Protein AF-A0A7S4ADE6-F1 (afdb_monomer_lite)

Radius of gyration: 43.61 Å; chains: 1; bounding box: 112×62×115 Å

Foldseek 3Di:
DDPVVVVLVVCQQVDADPVRDRDDSVVSVVVVVVVVVVVVVVVVVVVVVLCPDPVNVQVVLLVVLLVLQVVLVVLCVLFDPVCNVLDDPDSVVCSVPDGSVVSNVSSVPCVVVSVVRNVVSVVVVVVPDDDVVVVDDPPPPPDPDDPDDDDDDDDDDDDDDDDDD

Secondary structure (DSSP, 8-state):
--HHHHHHHHHGGG-B-TTSPBPPHHHHHHHHHHHHHHHHHHHHHHHHHHHH-HHHHHHHHHHHHHHHHHHHHHTGGGS-GGGGGGS-S-HHHHHHHS-HHHHHHHHHHHHHHHHHHHHHHHHHHHHH---GGGGSPP--PPPP------PPP------------

Sequence (165 aa):
MGKLSQEWLILQPHYTDNQGNSRPAHIWGASLVEACLQSYIILREQRNKDARSPKARIHLAKERAAKATRKLYKLQHHSRFHDSKLFADNVETFIETSTAQKLQRYVTMNSKAICKSVARAQAAATQHTRSIVNWFRPVQNQPPESPAITRPHNILLHKAHSKKK

pLDDT: mean 78.75, std 15.29, range [38.16, 94.81]

Organism: NCBI:txid44445

Structure (mmCIF, N/CA/C/O backbone):
data_AF-A0A7S4ADE6-F1
#
_entry.id   AF-A0A7S4ADE6-F1
#
loop_
_atom_site.group_PDB
_atom_site.id
_atom_site.type_symbol
_atom_site.label_atom_id
_atom_site.label_alt_id
_atom_site.label_comp_id
_atom_site.label_asym_id
_atom_site.label_entity_id
_atom_site.label_seq_id
_atom_site.pdbx_PDB_ins_code
_atom_site.Cartn_x
_atom_site.Cartn_y
_atom_site.Cartn_z
_atom_site.occupancy
_atom_site.B_iso_or_equiv
_atom_site.auth_seq_id
_atom_site.auth_comp_id
_atom_site.auth_asym_id
_atom_site.auth_atom_id
_atom_site.pdbx_PDB_model_num
ATOM 1 N N . MET A 1 1 ? -5.357 -12.840 -34.435 1.00 49.81 1 MET A N 1
ATOM 2 C CA . MET A 1 1 ? -3.926 -12.557 -34.685 1.00 49.81 1 MET A CA 1
ATOM 3 C C . MET A 1 1 ? -3.714 -11.058 -34.509 1.00 49.81 1 MET A C 1
ATOM 5 O O . MET A 1 1 ? -4.498 -10.297 -35.059 1.00 49.81 1 MET A O 1
ATOM 9 N N . GLY A 1 2 ? -2.790 -10.626 -33.646 1.00 59.78 2 GLY A N 1
ATOM 10 C CA . GLY A 1 2 ? -2.626 -9.205 -33.292 1.00 59.78 2 GLY A CA 1
ATOM 11 C C . GLY A 1 2 ? -1.970 -8.383 -34.408 1.00 59.78 2 GLY A C 1
ATOM 12 O O . GLY A 1 2 ? -1.181 -8.930 -35.172 1.00 59.78 2 GLY A O 1
ATOM 13 N N . LYS A 1 3 ? -2.249 -7.073 -34.477 1.00 71.69 3 LYS A N 1
ATOM 14 C CA . LYS A 1 3 ? -1.749 -6.154 -35.526 1.00 71.69 3 LYS A CA 1
ATOM 15 C C . LYS A 1 3 ? -0.238 -6.281 -35.793 1.00 71.69 3 LYS A C 1
ATOM 17 O O . LYS A 1 3 ? 0.173 -6.373 -36.937 1.00 71.69 3 LYS A O 1
ATOM 22 N N . LEU A 1 4 ? 0.573 -6.419 -34.741 1.00 67.06 4 LEU A N 1
ATOM 23 C CA . LEU A 1 4 ? 2.028 -6.627 -34.841 1.00 67.06 4 LEU A CA 1
ATOM 24 C C . LEU A 1 4 ? 2.429 -7.883 -35.631 1.00 67.06 4 LEU A C 1
ATOM 26 O O . LEU A 1 4 ? 3.371 -7.840 -36.409 1.00 67.06 4 LEU A O 1
ATOM 30 N N . SER A 1 5 ? 1.692 -8.987 -35.478 1.00 67.25 5 SER A N 1
ATOM 31 C CA . SER A 1 5 ? 1.987 -10.232 -36.203 1.00 67.25 5 SER A CA 1
ATOM 32 C C . SER A 1 5 ? 1.721 -10.130 -37.708 1.00 67.25 5 SER A C 1
ATOM 34 O O . SER A 1 5 ? 2.343 -10.853 -38.478 1.00 67.25 5 SER A O 1
ATOM 36 N N . GLN A 1 6 ? 0.827 -9.229 -38.130 1.00 75.25 6 GLN A N 1
ATOM 37 C CA . GLN A 1 6 ? 0.526 -8.994 -39.545 1.00 75.25 6 GLN A CA 1
ATOM 38 C C . GLN A 1 6 ? 1.602 -8.124 -40.199 1.00 75.25 6 GLN A C 1
ATOM 40 O O . GLN A 1 6 ? 2.101 -8.481 -41.261 1.00 75.25 6 GLN A O 1
ATOM 45 N N . GLU A 1 7 ? 2.029 -7.055 -39.523 1.00 76.75 7 GLU A N 1
ATOM 46 C CA . GLU A 1 7 ? 3.121 -6.189 -39.994 1.00 76.75 7 GLU A CA 1
ATOM 47 C C . GLU A 1 7 ? 4.429 -6.973 -40.203 1.00 76.75 7 GLU A C 1
ATOM 49 O O . GLU A 1 7 ? 5.162 -6.748 -41.160 1.00 76.75 7 GLU A O 1
ATOM 54 N N . TRP A 1 8 ? 4.712 -7.970 -39.361 1.00 74.75 8 TRP A N 1
ATOM 55 C CA . TRP A 1 8 ? 5.925 -8.788 -39.486 1.00 74.75 8 TRP A CA 1
ATOM 56 C C . TRP A 1 8 ? 5.934 -9.730 -40.692 1.00 74.75 8 TRP A C 1
ATOM 58 O O . TRP A 1 8 ? 7.001 -9.997 -41.244 1.00 74.75 8 TRP A O 1
ATOM 68 N N . LEU A 1 9 ? 4.764 -10.220 -41.107 1.00 75.50 9 LEU A N 1
ATOM 69 C CA . LEU A 1 9 ? 4.626 -11.032 -42.319 1.00 75.50 9 LEU A CA 1
ATOM 70 C C . LEU A 1 9 ? 4.792 -10.177 -43.580 1.00 75.50 9 LEU A C 1
ATOM 72 O O . LEU A 1 9 ? 5.320 -10.659 -44.578 1.00 75.50 9 LEU A O 1
ATOM 76 N N . ILE A 1 10 ? 4.398 -8.901 -43.514 1.00 80.81 10 ILE A N 1
ATOM 77 C CA . ILE A 1 10 ? 4.588 -7.925 -44.595 1.00 80.81 10 ILE A CA 1
ATOM 78 C C . ILE A 1 10 ? 6.072 -7.553 -44.742 1.00 80.81 10 ILE A C 1
ATOM 80 O O . ILE A 1 10 ? 6.555 -7.378 -45.855 1.00 80.81 10 ILE A O 1
ATOM 84 N N . LEU A 1 11 ? 6.818 -7.477 -43.635 1.00 78.56 11 LEU A N 1
ATOM 85 C CA . LEU A 1 11 ? 8.238 -7.099 -43.636 1.00 78.56 11 LEU A CA 1
ATOM 86 C C . LEU A 1 11 ? 9.194 -8.238 -44.028 1.00 78.56 11 LEU A C 1
ATOM 88 O O . LEU A 1 11 ? 10.288 -7.971 -44.522 1.00 78.56 11 LEU A O 1
ATOM 92 N N . GLN A 1 12 ? 8.787 -9.498 -43.853 1.00 77.25 12 GLN A N 1
ATOM 93 C CA . GLN A 1 12 ? 9.587 -10.681 -44.189 1.00 77.25 12 GLN A CA 1
ATOM 94 C C . GLN A 1 12 ? 10.172 -10.687 -45.621 1.00 77.25 12 GLN A C 1
ATOM 96 O O . GLN A 1 12 ? 11.374 -10.924 -45.751 1.00 77.25 12 GLN A O 1
ATOM 101 N N . PRO A 1 13 ? 9.397 -10.455 -46.702 1.00 75.19 13 PRO A N 1
ATOM 102 C CA . PRO A 1 13 ? 9.928 -10.478 -48.071 1.00 75.19 13 PRO A CA 1
ATOM 103 C C . PRO A 1 13 ? 10.944 -9.364 -48.364 1.00 75.19 13 PRO A C 1
ATOM 105 O O . PRO A 1 13 ? 11.683 -9.460 -49.340 1.00 75.19 13 PRO A O 1
ATOM 108 N N . HIS A 1 14 ? 11.003 -8.329 -47.525 1.00 73.81 14 HIS A N 1
ATOM 109 C CA . HIS A 1 14 ? 11.923 -7.200 -47.664 1.00 73.81 14 HIS A CA 1
ATOM 110 C C . HIS A 1 14 ? 13.177 -7.335 -46.789 1.00 73.81 14 HIS A C 1
ATOM 112 O O . HIS A 1 14 ? 14.017 -6.437 -46.777 1.00 73.81 14 HIS A O 1
ATOM 118 N N . TYR A 1 15 ? 13.322 -8.441 -46.052 1.00 70.50 15 TYR A N 1
ATOM 119 C CA . TYR A 1 15 ? 14.485 -8.671 -45.207 1.00 70.50 15 TYR A CA 1
ATOM 120 C C . TYR A 1 15 ? 15.693 -9.136 -46.027 1.00 70.50 15 TYR A C 1
ATOM 122 O O . TYR A 1 15 ? 15.771 -10.283 -46.479 1.00 70.50 15 TYR A O 1
ATOM 130 N N . THR A 1 16 ? 16.662 -8.237 -46.176 1.00 68.69 16 THR A N 1
ATOM 131 C CA . THR A 1 16 ? 17.979 -8.514 -46.754 1.00 68.69 16 THR A CA 1
ATOM 132 C C . THR A 1 16 ? 19.049 -8.494 -45.672 1.00 68.69 16 THR A C 1
ATOM 134 O O . THR A 1 16 ? 18.935 -7.781 -44.675 1.00 68.69 16 THR A O 1
ATOM 137 N N . ASP A 1 17 ? 20.111 -9.272 -45.859 1.00 68.00 17 ASP A N 1
ATOM 138 C CA . ASP A 1 17 ? 21.283 -9.179 -44.995 1.00 68.00 17 ASP A CA 1
ATOM 139 C C . ASP A 1 17 ? 22.083 -7.881 -45.228 1.00 68.00 17 ASP A C 1
ATOM 141 O O . ASP A 1 17 ? 21.801 -7.107 -46.144 1.00 68.00 17 ASP A O 1
ATOM 145 N N . ASN A 1 18 ? 23.115 -7.648 -44.410 1.00 68.25 18 ASN A N 1
ATOM 146 C CA . ASN A 1 18 ? 24.002 -6.480 -44.530 1.00 68.25 18 ASN A CA 1
ATOM 147 C C . ASN A 1 18 ? 24.779 -6.423 -45.867 1.00 68.25 18 ASN A C 1
ATOM 149 O O . ASN A 1 18 ? 25.490 -5.454 -46.115 1.00 68.25 18 ASN A O 1
ATOM 153 N N . GLN A 1 19 ? 24.682 -7.466 -46.696 1.00 72.44 19 GLN A N 1
ATOM 154 C CA . GLN A 1 19 ? 25.312 -7.612 -4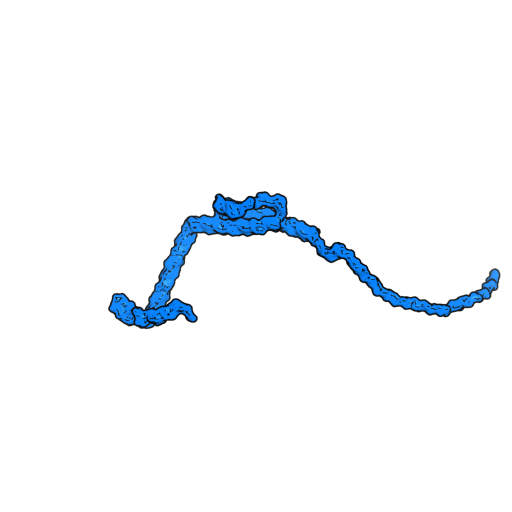8.007 1.00 72.44 19 GLN A CA 1
ATOM 155 C C . GLN A 1 19 ? 24.272 -7.606 -49.149 1.00 72.44 19 GLN A C 1
ATOM 157 O O . GLN A 1 19 ? 24.644 -7.766 -50.307 1.00 72.44 19 GLN A O 1
ATOM 162 N N . GLY A 1 20 ? 22.984 -7.388 -48.848 1.00 70.94 20 GLY A N 1
ATOM 163 C CA . GLY A 1 20 ? 21.896 -7.307 -49.824 1.00 70.94 20 GLY A CA 1
ATOM 164 C C . GLY A 1 20 ? 21.284 -8.648 -50.247 1.00 70.94 20 GLY A C 1
ATOM 165 O O . GLY A 1 20 ? 20.416 -8.662 -51.117 1.00 70.94 20 GLY A O 1
ATOM 166 N N . ASN A 1 21 ? 21.677 -9.773 -49.645 1.00 75.31 21 ASN A N 1
ATOM 167 C CA . ASN A 1 21 ? 21.157 -11.091 -50.012 1.00 75.31 21 ASN A CA 1
ATOM 168 C C . ASN A 1 21 ? 19.816 -11.386 -49.330 1.00 75.31 21 ASN A C 1
ATOM 170 O O . ASN A 1 21 ? 19.632 -11.128 -48.135 1.00 75.31 21 ASN A O 1
ATOM 174 N N . SER A 1 22 ? 18.895 -11.999 -50.079 1.00 71.75 22 SER A N 1
ATOM 175 C CA . SER A 1 22 ? 17.631 -12.508 -49.540 1.00 71.75 22 SER A CA 1
ATOM 176 C C . SER A 1 22 ? 17.893 -13.715 -48.635 1.00 71.75 22 SER A C 1
ATOM 178 O O . SER A 1 22 ? 18.526 -14.690 -49.048 1.00 71.75 22 SER A O 1
ATOM 180 N N . ARG A 1 23 ? 17.428 -13.651 -47.382 1.00 69.25 23 ARG A N 1
ATOM 181 C CA . ARG A 1 23 ? 17.615 -14.726 -46.397 1.00 69.25 23 ARG A CA 1
ATOM 182 C C . ARG A 1 23 ? 16.414 -15.681 -46.358 1.00 69.25 23 ARG A C 1
ATOM 184 O O . ARG A 1 23 ? 15.274 -15.238 -46.487 1.00 69.25 23 ARG A O 1
ATOM 191 N N . PRO A 1 24 ? 16.633 -16.985 -46.097 1.00 76.50 24 PRO A N 1
ATOM 192 C CA . PRO A 1 24 ? 15.556 -17.939 -45.859 1.00 76.50 24 PRO A CA 1
ATOM 193 C C . PRO A 1 24 ? 14.592 -17.500 -44.746 1.00 76.50 24 PRO A C 1
ATOM 195 O O . PRO A 1 24 ? 15.010 -16.994 -43.703 1.00 76.50 24 PRO A O 1
ATOM 198 N N . ALA A 1 25 ? 13.302 -17.794 -44.927 1.00 72.38 25 ALA A N 1
ATOM 199 C CA . ALA A 1 25 ? 12.212 -17.428 -44.015 1.00 72.38 25 ALA A CA 1
ATOM 200 C C . ALA A 1 25 ? 12.444 -17.807 -42.537 1.00 72.38 25 ALA A C 1
ATOM 202 O O . ALA A 1 25 ? 12.055 -17.071 -41.631 1.00 72.38 25 ALA A O 1
ATOM 203 N N . HIS A 1 26 ? 13.096 -18.944 -42.276 1.00 76.75 26 HIS A N 1
ATOM 204 C CA . HIS A 1 26 ? 13.379 -19.399 -40.913 1.00 76.75 26 HIS A CA 1
ATOM 205 C C . HIS A 1 26 ? 14.438 -18.537 -40.204 1.00 76.75 26 HIS A C 1
ATOM 207 O O . HIS A 1 26 ? 14.381 -18.396 -38.985 1.00 76.75 26 HIS A O 1
ATOM 213 N N . ILE A 1 27 ? 15.363 -17.919 -40.951 1.00 80.94 27 ILE A N 1
ATOM 214 C CA . ILE A 1 27 ? 16.380 -17.015 -40.394 1.00 80.94 27 ILE A CA 1
ATOM 215 C C . ILE A 1 27 ? 15.725 -15.710 -39.939 1.00 80.94 27 ILE A C 1
ATOM 217 O O . ILE A 1 27 ? 16.020 -15.237 -38.848 1.00 80.94 27 ILE A O 1
ATOM 221 N N . TRP A 1 28 ? 14.777 -15.176 -40.718 1.00 78.38 28 TRP A N 1
ATOM 222 C CA . TRP A 1 28 ? 13.975 -14.010 -40.325 1.00 78.38 28 TRP A CA 1
ATOM 223 C C . TRP A 1 28 ? 13.237 -14.242 -39.000 1.00 78.38 28 TRP A C 1
ATOM 225 O O . TRP A 1 28 ? 13.351 -13.442 -38.070 1.00 78.38 28 TRP A O 1
ATOM 235 N N . GLY A 1 29 ? 12.531 -15.373 -38.887 1.00 81.12 29 GLY A N 1
ATOM 236 C CA . GLY A 1 29 ? 11.829 -15.741 -37.657 1.00 81.12 29 GLY A CA 1
ATOM 237 C C . GLY A 1 29 ? 12.775 -15.897 -36.462 1.00 81.12 29 GLY A C 1
ATOM 238 O O . GLY A 1 29 ? 12.484 -15.389 -35.380 1.00 81.12 29 GLY A O 1
ATOM 239 N N . ALA A 1 30 ? 13.928 -16.542 -36.662 1.00 84.81 30 ALA A N 1
ATOM 240 C CA . ALA A 1 30 ? 14.939 -16.707 -35.620 1.00 84.81 30 ALA A CA 1
ATOM 241 C C . ALA A 1 30 ? 15.521 -15.362 -35.152 1.00 84.81 30 ALA A C 1
ATOM 243 O O . ALA A 1 30 ? 15.588 -15.123 -33.948 1.00 84.81 30 ALA A O 1
ATOM 244 N N . SER A 1 31 ? 15.866 -14.459 -36.075 1.00 81.50 31 SER A N 1
ATOM 245 C CA . SER A 1 31 ? 16.385 -13.124 -35.747 1.00 81.50 31 SER A CA 1
ATOM 246 C C . SER A 1 31 ? 15.367 -12.265 -34.996 1.00 81.50 31 SER A C 1
ATOM 248 O O . SER A 1 31 ? 15.736 -11.513 -34.097 1.00 81.50 31 SER A O 1
ATOM 250 N N . LEU A 1 32 ? 14.076 -12.398 -35.309 1.00 82.38 32 LEU A N 1
ATOM 251 C CA . LEU A 1 32 ? 13.019 -11.708 -34.571 1.00 82.38 32 LEU A CA 1
ATOM 252 C C . LEU A 1 32 ? 12.902 -12.227 -33.133 1.00 82.38 32 LEU A C 1
ATOM 254 O O . LEU A 1 32 ? 12.820 -11.434 -32.192 1.00 82.38 32 LEU A O 1
ATOM 258 N N . VAL A 1 33 ? 12.901 -13.552 -32.957 1.00 87.31 33 VAL A N 1
ATOM 259 C CA . VAL A 1 33 ? 12.881 -14.177 -31.627 1.00 87.31 33 VAL A CA 1
ATOM 260 C C . VAL A 1 33 ? 14.113 -13.756 -30.831 1.00 87.31 33 VAL A C 1
ATOM 262 O O . VAL A 1 33 ? 13.983 -13.378 -29.669 1.00 87.31 33 VAL A O 1
ATOM 265 N N . GLU A 1 34 ? 15.287 -13.739 -31.459 1.00 89.56 34 GLU A N 1
ATOM 266 C CA . GLU A 1 34 ? 16.530 -13.276 -30.849 1.00 89.56 34 GLU A CA 1
ATOM 267 C C . GLU A 1 34 ? 16.439 -11.810 -30.404 1.00 89.56 34 GLU A C 1
ATOM 269 O O . GLU A 1 34 ? 16.699 -11.517 -29.238 1.00 89.56 34 GLU A O 1
ATOM 274 N N . ALA A 1 35 ? 15.987 -10.898 -31.269 1.00 87.19 35 ALA A N 1
ATOM 275 C CA . ALA A 1 35 ? 15.807 -9.486 -30.926 1.00 87.19 35 ALA A CA 1
ATOM 276 C C . ALA A 1 35 ? 14.805 -9.288 -29.774 1.00 87.19 35 ALA A C 1
ATOM 278 O O . ALA A 1 35 ? 15.028 -8.473 -28.870 1.00 87.19 35 ALA A O 1
ATOM 279 N N . CYS A 1 36 ? 13.714 -10.061 -29.762 1.00 89.56 36 CYS A N 1
ATOM 280 C CA . CYS A 1 36 ? 12.741 -10.044 -28.671 1.00 89.56 36 CYS A CA 1
ATOM 281 C C . CYS A 1 36 ? 13.358 -10.537 -27.356 1.00 89.56 36 CYS A C 1
ATOM 283 O O . CYS A 1 36 ? 13.157 -9.917 -26.310 1.00 89.56 36 CYS A O 1
ATOM 285 N N . LEU A 1 37 ? 14.127 -11.629 -27.401 1.00 94.81 37 LEU A N 1
ATOM 286 C CA . LEU A 1 37 ? 14.802 -12.189 -26.231 1.00 94.81 37 LEU A CA 1
ATOM 287 C C . LEU A 1 37 ? 15.879 -11.241 -25.695 1.00 94.81 37 LEU A C 1
ATOM 289 O O . LEU A 1 37 ? 15.926 -11.010 -24.489 1.00 94.81 37 LEU A O 1
ATOM 293 N N . GLN A 1 38 ? 16.692 -10.639 -26.563 1.00 93.50 38 GLN A N 1
ATOM 294 C CA . GLN A 1 38 ? 17.686 -9.635 -26.178 1.00 93.50 38 GLN A CA 1
ATOM 295 C C . GLN A 1 38 ? 17.018 -8.423 -25.517 1.00 93.50 38 GLN A C 1
ATOM 297 O O . GLN A 1 38 ? 17.418 -8.012 -24.427 1.00 93.50 38 GLN A O 1
ATOM 302 N N . SER A 1 39 ? 15.939 -7.907 -26.112 1.00 92.31 39 SER A N 1
ATOM 303 C CA . SER A 1 39 ? 15.158 -6.807 -25.530 1.00 92.31 39 SER A CA 1
ATOM 304 C C . SER A 1 39 ? 14.591 -7.180 -24.158 1.00 92.31 39 SER A C 1
ATOM 306 O O . SER A 1 39 ? 14.667 -6.396 -23.210 1.00 92.31 39 SER A O 1
ATOM 308 N N . TYR A 1 40 ? 14.066 -8.400 -24.016 1.00 94.25 40 TYR A N 1
ATOM 309 C CA . TYR A 1 40 ? 13.574 -8.913 -22.740 1.00 94.25 40 TYR A CA 1
ATOM 310 C C . TYR A 1 40 ? 14.684 -9.004 -21.683 1.00 94.25 40 TYR A C 1
ATOM 312 O O . TYR A 1 40 ? 14.469 -8.597 -20.539 1.00 94.25 40 TYR A O 1
ATOM 320 N N . ILE A 1 41 ? 15.869 -9.502 -22.051 1.00 94.19 41 ILE A N 1
ATOM 321 C CA . ILE A 1 41 ? 17.034 -9.581 -21.160 1.00 94.19 41 ILE A CA 1
ATOM 322 C C . ILE A 1 41 ? 17.422 -8.181 -20.680 1.00 94.19 41 ILE A C 1
ATOM 324 O O . ILE A 1 41 ? 17.506 -7.969 -19.471 1.00 94.19 41 ILE A O 1
ATOM 328 N N . ILE A 1 42 ? 17.555 -7.212 -21.590 1.00 94.50 42 ILE A N 1
ATOM 329 C CA . ILE A 1 42 ? 17.909 -5.822 -21.260 1.00 94.50 42 ILE A CA 1
ATOM 330 C C . ILE A 1 42 ? 16.889 -5.213 -20.292 1.00 94.50 42 ILE A C 1
ATOM 332 O O . ILE A 1 42 ? 17.261 -4.662 -19.255 1.00 94.50 42 ILE A O 1
ATOM 336 N N . LEU A 1 43 ? 15.592 -5.354 -20.580 1.00 94.38 43 LEU A N 1
ATOM 337 C CA . LEU A 1 43 ? 14.529 -4.851 -19.705 1.00 94.38 43 LEU A CA 1
ATOM 338 C C . LEU A 1 43 ? 14.558 -5.518 -18.327 1.00 94.38 43 LEU A C 1
ATOM 340 O O . LEU A 1 43 ? 14.352 -4.862 -17.302 1.00 94.38 43 LEU A O 1
ATOM 344 N N . ARG A 1 44 ? 14.828 -6.824 -18.279 1.00 92.69 44 ARG A N 1
ATOM 345 C CA . ARG A 1 44 ? 14.936 -7.572 -17.025 1.00 92.69 44 ARG A CA 1
ATOM 346 C C . ARG A 1 44 ? 16.152 -7.134 -16.212 1.00 92.69 44 ARG A C 1
ATOM 348 O O . ARG A 1 44 ? 16.042 -6.979 -14.996 1.00 92.69 44 ARG A O 1
ATOM 355 N N . GLU A 1 45 ? 17.292 -6.916 -16.853 1.00 92.88 45 GLU A N 1
ATOM 356 C CA . GLU A 1 45 ? 18.495 -6.396 -16.207 1.00 92.88 45 GLU A CA 1
ATOM 357 C C . GLU A 1 45 ? 18.285 -4.981 -15.681 1.00 92.88 45 GLU A C 1
ATOM 359 O O . GLU A 1 45 ? 18.639 -4.704 -14.534 1.00 92.88 45 GLU A O 1
ATOM 364 N N . GLN A 1 46 ? 17.652 -4.113 -16.471 1.00 88.75 46 GLN A N 1
ATOM 365 C CA . GLN A 1 46 ? 17.307 -2.759 -16.055 1.00 88.75 46 GLN A CA 1
ATOM 366 C C . GLN A 1 46 ? 16.380 -2.780 -14.837 1.00 88.75 46 GLN A C 1
ATOM 368 O O . GLN A 1 46 ? 16.685 -2.171 -13.815 1.00 88.75 46 GLN A O 1
ATOM 373 N N . ARG A 1 47 ? 15.322 -3.597 -14.871 1.00 85.56 47 ARG A N 1
ATOM 374 C CA . ARG A 1 47 ? 14.438 -3.802 -13.717 1.00 85.56 47 ARG A CA 1
ATOM 375 C C . ARG A 1 47 ? 15.197 -4.295 -12.484 1.00 85.56 47 ARG A C 1
ATOM 377 O O . ARG A 1 47 ? 14.901 -3.864 -11.372 1.00 85.56 47 ARG A O 1
ATOM 384 N N . ASN A 1 48 ? 16.151 -5.209 -12.648 1.00 86.00 48 ASN A N 1
ATOM 385 C CA . ASN A 1 48 ? 16.960 -5.710 -11.537 1.00 86.00 48 ASN A CA 1
ATOM 386 C C . ASN A 1 48 ? 17.884 -4.626 -10.965 1.00 86.00 48 ASN A C 1
ATOM 388 O O . ASN A 1 48 ? 18.044 -4.553 -9.745 1.00 86.00 48 ASN A O 1
ATOM 392 N N . LYS A 1 49 ? 18.466 -3.774 -11.817 1.00 85.25 49 LYS A N 1
ATOM 393 C CA . LYS A 1 49 ? 19.252 -2.603 -11.400 1.00 85.25 49 LYS A CA 1
ATOM 394 C C . LYS A 1 49 ? 18.379 -1.618 -10.620 1.00 85.25 49 LYS A C 1
ATOM 396 O O . LYS A 1 49 ? 18.739 -1.238 -9.506 1.00 85.25 49 LYS A O 1
ATOM 401 N N . ASP A 1 50 ? 17.192 -1.312 -11.133 1.00 77.44 50 ASP A N 1
ATOM 402 C CA . ASP A 1 50 ? 16.239 -0.405 -10.491 1.00 77.44 50 ASP A CA 1
ATOM 403 C C . ASP A 1 50 ? 15.739 -0.960 -9.150 1.00 77.44 50 ASP A C 1
ATOM 405 O O . ASP A 1 50 ? 15.701 -0.242 -8.153 1.00 77.44 50 ASP A O 1
ATOM 409 N N . ALA A 1 51 ? 15.445 -2.261 -9.069 1.00 75.19 51 ALA A N 1
ATOM 410 C CA . ALA A 1 51 ? 15.041 -2.918 -7.825 1.00 75.19 51 ALA A CA 1
ATOM 411 C C . ALA A 1 51 ? 16.158 -2.949 -6.765 1.00 75.19 51 ALA A C 1
ATOM 413 O O . ALA A 1 51 ? 15.876 -2.910 -5.563 1.00 75.19 51 ALA A O 1
ATOM 414 N N . ARG A 1 52 ? 17.427 -3.015 -7.191 1.00 77.00 52 ARG A N 1
ATOM 415 C CA . ARG A 1 52 ? 18.596 -2.942 -6.300 1.00 77.00 52 ARG A CA 1
ATOM 416 C C . ARG A 1 52 ? 18.913 -1.514 -5.853 1.00 77.00 52 ARG A C 1
ATOM 418 O O . ARG A 1 52 ? 19.651 -1.353 -4.882 1.00 77.00 52 ARG A O 1
ATOM 425 N N . SER A 1 53 ? 18.336 -0.492 -6.488 1.00 81.81 53 SER A N 1
ATOM 426 C CA . SER A 1 53 ? 18.535 0.902 -6.093 1.00 81.81 53 SER A CA 1
ATOM 427 C C . SER A 1 53 ? 18.028 1.151 -4.661 1.00 81.81 53 SER A C 1
ATOM 429 O O . SER A 1 53 ? 16.852 0.903 -4.361 1.00 81.81 53 SER A O 1
ATOM 431 N N . PRO A 1 54 ? 18.863 1.698 -3.756 1.00 80.44 54 PRO A N 1
ATOM 432 C CA . PRO A 1 54 ? 18.447 2.040 -2.395 1.00 80.44 54 PRO A CA 1
ATOM 433 C C . PRO A 1 54 ? 17.242 2.990 -2.361 1.00 80.44 54 PRO A C 1
ATOM 435 O O . PRO A 1 54 ? 16.361 2.848 -1.512 1.00 80.44 54 PRO A O 1
ATOM 438 N N . LYS A 1 55 ? 17.156 3.917 -3.327 1.00 82.00 55 LYS A N 1
ATOM 439 C CA . LYS A 1 55 ? 16.043 4.871 -3.454 1.00 82.00 55 LYS A CA 1
ATOM 440 C C . LYS A 1 55 ? 14.724 4.161 -3.765 1.00 82.00 55 LYS A C 1
ATOM 442 O O . LYS A 1 55 ? 13.713 4.453 -3.128 1.00 82.00 55 LYS A O 1
ATOM 447 N N . ALA A 1 56 ? 14.744 3.181 -4.672 1.00 81.25 56 ALA A N 1
ATOM 448 C CA . ALA A 1 56 ? 13.566 2.387 -5.014 1.00 81.25 56 ALA A CA 1
ATOM 449 C C . ALA A 1 56 ? 13.075 1.559 -3.818 1.00 81.25 56 ALA A C 1
ATOM 451 O O . ALA A 1 56 ? 11.874 1.487 -3.562 1.00 81.25 56 ALA A O 1
ATOM 452 N N . ARG A 1 57 ? 13.998 0.998 -3.024 1.00 82.75 57 ARG A N 1
ATOM 453 C CA . ARG A 1 57 ? 13.653 0.266 -1.794 1.00 82.75 57 ARG A CA 1
ATOM 454 C C . ARG A 1 57 ? 12.967 1.160 -0.761 1.00 82.75 57 ARG A C 1
ATOM 456 O O . ARG A 1 57 ? 11.965 0.744 -0.183 1.00 82.75 57 ARG A O 1
ATOM 463 N N . ILE A 1 58 ? 13.477 2.374 -0.542 1.00 84.69 58 ILE A N 1
ATOM 464 C CA . ILE A 1 58 ? 12.883 3.338 0.398 1.00 84.69 58 ILE A CA 1
ATOM 465 C C . ILE A 1 58 ? 11.504 3.790 -0.094 1.00 84.69 58 ILE A C 1
ATOM 467 O O . ILE A 1 58 ? 10.558 3.817 0.695 1.00 84.69 58 ILE A O 1
ATOM 471 N N . HIS A 1 59 ? 11.369 4.087 -1.389 1.00 86.00 59 HIS A N 1
ATOM 472 C CA . HIS A 1 59 ? 10.093 4.474 -1.989 1.00 86.00 59 HIS A CA 1
ATOM 473 C C . HIS A 1 59 ? 9.045 3.362 -1.850 1.00 86.00 59 HIS A C 1
ATOM 475 O O . HIS A 1 59 ? 7.961 3.597 -1.323 1.00 86.00 59 HIS A O 1
ATOM 481 N N . LEU A 1 60 ? 9.397 2.127 -2.223 1.00 87.75 60 LEU A N 1
ATOM 482 C CA . LEU A 1 60 ? 8.518 0.963 -2.099 1.00 87.75 60 LEU A CA 1
ATOM 483 C C . LEU A 1 60 ? 8.131 0.691 -0.638 1.00 87.75 60 LEU A C 1
ATOM 485 O O . LEU A 1 60 ? 6.987 0.341 -0.350 1.00 87.75 60 LEU A O 1
ATOM 489 N N . ALA A 1 61 ? 9.067 0.852 0.302 1.00 87.75 61 ALA A N 1
ATOM 490 C CA . ALA A 1 61 ? 8.778 0.723 1.727 1.00 87.75 61 ALA A CA 1
ATOM 491 C C . ALA A 1 61 ? 7.797 1.806 2.205 1.00 87.75 61 ALA A C 1
ATOM 493 O O . ALA A 1 61 ? 6.842 1.477 2.911 1.00 87.75 61 ALA A O 1
ATOM 494 N N . LYS A 1 62 ? 7.981 3.070 1.783 1.00 91.69 62 LYS A N 1
ATOM 495 C CA . LYS A 1 62 ? 7.049 4.169 2.085 1.00 91.69 62 LYS A CA 1
ATOM 496 C C . LYS A 1 62 ? 5.666 3.881 1.506 1.00 91.69 62 LYS A C 1
ATOM 498 O O . LYS A 1 62 ? 4.685 4.009 2.226 1.00 91.69 62 LYS A O 1
ATOM 503 N N . GLU A 1 63 ? 5.584 3.426 0.260 1.00 92.06 63 GLU A N 1
ATOM 504 C CA . GLU A 1 63 ? 4.322 3.105 -0.412 1.00 92.06 63 GLU A CA 1
ATOM 505 C C . GLU A 1 63 ? 3.567 1.964 0.289 1.00 92.06 63 GLU A C 1
ATOM 507 O O . GLU A 1 63 ? 2.372 2.070 0.577 1.00 92.06 63 GLU A O 1
ATOM 512 N N . ARG A 1 64 ? 4.273 0.882 0.645 1.00 92.50 64 ARG A N 1
ATOM 513 C CA . ARG A 1 64 ? 3.694 -0.241 1.399 1.00 92.50 64 ARG A CA 1
ATOM 514 C C . ARG A 1 64 ? 3.200 0.198 2.774 1.00 92.50 64 ARG A C 1
ATOM 516 O O . ARG A 1 64 ? 2.086 -0.164 3.159 1.00 92.50 64 ARG A O 1
ATOM 523 N N . ALA A 1 65 ? 4.001 0.981 3.497 1.00 92.50 65 ALA A N 1
ATOM 524 C CA . ALA A 1 65 ? 3.627 1.500 4.806 1.00 92.50 65 ALA A CA 1
ATOM 525 C C . ALA A 1 65 ? 2.430 2.457 4.704 1.00 92.50 65 ALA A C 1
ATOM 527 O O . ALA A 1 65 ? 1.472 2.307 5.453 1.00 92.50 65 ALA A O 1
ATOM 528 N N . ALA A 1 66 ? 2.417 3.358 3.719 1.00 93.12 66 ALA A N 1
ATOM 529 C CA . ALA A 1 66 ? 1.298 4.252 3.436 1.00 93.12 66 ALA A CA 1
ATOM 530 C C . ALA A 1 66 ? 0.006 3.475 3.149 1.00 93.12 66 ALA A C 1
ATOM 532 O O . ALA A 1 66 ? -1.038 3.770 3.727 1.00 93.12 66 ALA A O 1
ATOM 533 N N . LYS A 1 67 ? 0.072 2.421 2.324 1.00 94.56 67 LYS A N 1
ATOM 534 C CA . LYS A 1 67 ? -1.077 1.547 2.045 1.00 94.56 67 LYS A CA 1
ATOM 535 C C . LYS A 1 67 ? -1.609 0.874 3.312 1.00 94.56 67 LYS A C 1
ATOM 537 O O . LYS A 1 67 ? -2.824 0.785 3.484 1.00 94.56 67 LYS A O 1
ATOM 542 N N . ALA A 1 68 ? -0.727 0.398 4.189 1.00 92.75 68 ALA A N 1
ATOM 543 C CA . ALA A 1 68 ? -1.120 -0.194 5.466 1.00 92.75 68 ALA A CA 1
ATOM 544 C C . ALA A 1 68 ? -1.755 0.843 6.406 1.00 92.75 68 ALA A C 1
ATOM 546 O O . ALA A 1 68 ? -2.806 0.575 6.985 1.00 92.75 68 ALA A O 1
ATOM 547 N N . THR A 1 69 ? -1.183 2.045 6.486 1.00 93.00 69 THR A N 1
ATOM 548 C CA . THR A 1 69 ? -1.748 3.167 7.241 1.00 93.00 69 THR A CA 1
ATOM 549 C C . THR A 1 69 ? -3.145 3.512 6.732 1.00 93.00 69 THR A C 1
ATOM 551 O O . THR A 1 69 ? -4.089 3.461 7.512 1.00 93.00 69 THR A O 1
ATOM 554 N N . ARG A 1 70 ? -3.339 3.730 5.422 1.00 93.88 70 ARG A N 1
ATOM 555 C CA . ARG A 1 70 ? -4.672 4.000 4.842 1.00 93.88 70 ARG A CA 1
ATOM 556 C C . ARG A 1 70 ? -5.694 2.918 5.192 1.00 93.88 70 ARG A C 1
ATOM 558 O O . ARG A 1 70 ? -6.837 3.235 5.497 1.00 93.88 70 ARG A O 1
ATOM 565 N N . LYS A 1 71 ? -5.297 1.639 5.179 1.00 92.81 71 LYS A N 1
ATOM 566 C CA . LYS A 1 71 ? -6.183 0.538 5.595 1.00 92.81 71 LYS A CA 1
ATOM 567 C C . LYS A 1 71 ? -6.635 0.668 7.051 1.00 92.81 71 LYS A C 1
ATOM 569 O O . LYS A 1 71 ? -7.803 0.419 7.317 1.00 92.81 71 LYS A O 1
ATOM 574 N N . LEU A 1 72 ? -5.745 1.056 7.966 1.00 91.50 72 LEU A N 1
ATOM 575 C CA . LEU A 1 72 ? -6.113 1.287 9.365 1.00 91.50 72 LEU A CA 1
ATOM 576 C C . LEU A 1 72 ? -7.066 2.475 9.505 1.00 91.50 72 LEU A C 1
ATOM 578 O O . LEU A 1 72 ? -8.057 2.361 10.214 1.00 91.50 72 LEU A O 1
ATOM 582 N N . TYR A 1 73 ? -6.832 3.571 8.783 1.00 91.50 73 TYR A N 1
ATOM 583 C CA . TYR A 1 73 ? -7.720 4.737 8.828 1.00 91.50 73 TYR A CA 1
ATOM 584 C C . TYR A 1 73 ? -9.115 4.469 8.260 1.00 91.50 73 TYR A C 1
ATOM 586 O O . TYR A 1 73 ? -10.084 5.023 8.761 1.00 91.50 73 TYR A O 1
ATOM 594 N N . LYS A 1 74 ? -9.273 3.546 7.302 1.00 90.94 74 LYS A N 1
ATOM 595 C CA . LYS A 1 74 ? -10.616 3.103 6.875 1.00 90.94 74 LYS A CA 1
ATOM 596 C C . LYS A 1 74 ? -11.443 2.513 8.022 1.00 90.94 74 LYS A C 1
ATOM 598 O O . LYS A 1 74 ? -12.666 2.550 7.969 1.00 90.94 74 LYS A O 1
ATOM 603 N N . LEU A 1 75 ? -10.791 1.986 9.061 1.00 89.50 75 LEU A N 1
ATOM 604 C CA . LEU A 1 75 ? -11.460 1.451 10.246 1.00 89.50 75 LEU A CA 1
ATOM 605 C C . LEU A 1 75 ? -11.879 2.535 11.246 1.00 89.50 75 LEU A C 1
ATOM 607 O O . LEU A 1 75 ? -12.572 2.212 12.206 1.00 89.50 75 LEU A O 1
ATOM 611 N N . GLN A 1 76 ? -11.502 3.800 11.037 1.00 88.94 76 GLN A N 1
ATOM 612 C CA . GLN A 1 76 ? -11.848 4.908 11.928 1.00 88.94 76 GLN A CA 1
ATOM 613 C C . GLN A 1 76 ? -13.364 5.016 12.130 1.00 88.94 76 GLN A C 1
ATOM 615 O O . GLN A 1 76 ? -13.823 5.097 13.267 1.00 88.94 76 GLN A O 1
ATOM 620 N N . HIS A 1 77 ? -14.148 4.899 11.056 1.00 86.81 77 HIS A N 1
ATOM 621 C CA . HIS A 1 77 ? -15.615 4.944 11.118 1.00 86.81 77 HIS A CA 1
ATOM 622 C C . HIS A 1 77 ? -16.243 3.765 11.875 1.00 86.81 77 HIS A C 1
ATOM 624 O O . HIS A 1 77 ? -17.377 3.858 12.332 1.00 86.81 77 HIS A O 1
ATOM 630 N N . HIS A 1 78 ? -15.514 2.657 12.012 1.00 87.44 78 HIS A N 1
ATOM 631 C CA . HIS A 1 78 ? -15.957 1.468 12.742 1.00 87.44 78 HIS A CA 1
ATOM 632 C C . HIS A 1 78 ? -15.373 1.389 14.156 1.00 87.44 78 HIS A C 1
ATOM 634 O O . HIS A 1 78 ? -15.704 0.478 14.911 1.00 87.44 78 HIS A O 1
ATOM 640 N N . SER A 1 79 ? -14.474 2.306 14.508 1.00 88.31 79 SER A N 1
ATOM 641 C CA . SER A 1 79 ? -13.869 2.388 15.831 1.00 88.31 79 SER A CA 1
ATOM 642 C C . SER A 1 79 ? -14.771 3.150 16.803 1.00 88.31 79 SER A C 1
ATOM 644 O O . SER A 1 79 ? -15.728 3.819 16.410 1.00 88.31 79 SER A O 1
ATOM 646 N N . ARG A 1 80 ? -14.486 3.046 18.103 1.00 85.25 80 ARG A N 1
ATOM 647 C CA . ARG A 1 80 ? -15.213 3.823 19.112 1.00 85.25 80 ARG A CA 1
ATOM 648 C C . ARG A 1 80 ? -14.860 5.301 18.985 1.00 85.25 80 ARG A C 1
ATOM 650 O O . ARG A 1 80 ? -13.690 5.645 18.861 1.00 85.25 80 ARG A O 1
ATOM 657 N N . PHE A 1 81 ? -15.849 6.176 19.155 1.00 83.50 81 PHE A N 1
ATOM 658 C CA . PHE A 1 81 ? -15.651 7.629 19.107 1.00 83.50 81 PHE A CA 1
ATOM 659 C C . PHE A 1 81 ? -14.550 8.130 20.066 1.00 83.50 81 PHE A C 1
ATOM 661 O O . PHE A 1 81 ? -13.737 8.978 19.701 1.00 83.50 81 PHE A O 1
ATOM 668 N N . HIS A 1 82 ? -14.464 7.556 21.273 1.00 83.56 82 HIS A N 1
ATOM 669 C CA . HIS A 1 82 ? -13.432 7.902 22.262 1.00 83.56 82 HIS A CA 1
ATOM 670 C C . HIS A 1 82 ? -12.002 7.537 21.830 1.00 83.56 82 HIS A C 1
ATOM 672 O O . HIS A 1 82 ? -11.050 8.163 22.291 1.00 83.56 82 HIS A O 1
ATOM 678 N N . ASP A 1 83 ? -11.852 6.565 20.929 1.00 87.38 83 ASP A N 1
ATOM 679 C CA . ASP A 1 83 ? -10.558 6.109 20.417 1.00 87.38 83 ASP A CA 1
ATOM 680 C C . ASP A 1 83 ? -10.120 6.897 19.164 1.00 87.38 83 ASP A C 1
ATOM 682 O O . ASP A 1 83 ? -9.131 6.548 18.520 1.00 87.38 83 ASP A O 1
ATOM 686 N N . SER A 1 84 ?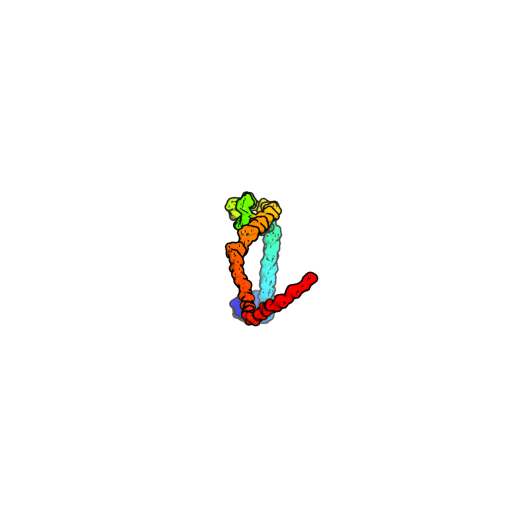 -10.812 7.995 18.835 1.00 82.69 84 SER A N 1
ATOM 687 C CA . SER A 1 84 ? -10.473 8.911 17.734 1.00 82.69 84 SER A CA 1
ATOM 688 C C . SER A 1 84 ? -9.034 9.432 17.797 1.00 82.69 84 SER A C 1
ATOM 690 O O . SER A 1 84 ? -8.408 9.588 16.756 1.00 82.69 84 SER A O 1
ATOM 692 N N . LYS A 1 85 ? -8.464 9.591 19.001 1.00 85.44 85 LYS A N 1
ATOM 693 C CA . LYS A 1 85 ? -7.061 10.004 19.217 1.00 85.44 85 LYS A CA 1
ATOM 694 C C . LYS A 1 85 ? -6.018 9.024 18.659 1.00 85.44 85 LYS A C 1
ATOM 696 O O . LYS A 1 85 ? -4.846 9.378 18.561 1.00 85.44 85 LYS A O 1
ATOM 701 N N . LEU A 1 86 ? -6.405 7.788 18.322 1.00 85.31 86 LEU A N 1
ATOM 702 C CA . LEU A 1 86 ? -5.520 6.822 17.654 1.00 85.31 86 LEU A CA 1
ATOM 703 C C . LEU A 1 86 ? -5.261 7.186 16.183 1.00 85.31 86 LEU A C 1
ATOM 705 O O . LEU A 1 86 ? -4.336 6.648 15.566 1.00 85.31 86 LEU A O 1
ATOM 709 N N . PHE A 1 87 ? -6.069 8.084 15.624 1.00 88.88 87 PHE A N 1
ATOM 710 C CA . PHE A 1 87 ? -6.017 8.547 14.247 1.00 88.88 87 PHE A CA 1
ATOM 711 C C . PHE A 1 87 ? -5.586 10.018 14.236 1.00 88.88 87 PHE A C 1
ATOM 713 O O . PHE A 1 87 ? -6.009 10.802 15.078 1.00 88.88 87 PHE A O 1
ATOM 720 N N . ALA A 1 88 ? -4.709 10.391 13.307 1.00 83.88 88 ALA A N 1
ATOM 721 C CA . ALA A 1 88 ? -4.390 11.789 13.041 1.00 83.88 88 ALA A CA 1
ATOM 722 C C . ALA A 1 88 ? -5.542 12.455 12.278 1.00 83.88 88 ALA A C 1
ATOM 724 O O . ALA A 1 88 ? -6.299 11.781 11.579 1.00 83.88 88 ALA A O 1
ATOM 725 N N . ASP A 1 89 ? -5.629 13.779 12.359 1.00 83.44 89 ASP A N 1
ATOM 726 C CA . ASP A 1 89 ? -6.744 14.536 11.777 1.00 83.44 89 ASP A CA 1
ATOM 727 C C . ASP A 1 89 ? -6.858 14.362 10.256 1.00 83.44 89 ASP A C 1
ATOM 729 O O . ASP A 1 89 ? -7.958 14.326 9.708 1.00 83.44 89 ASP A O 1
ATOM 733 N N . ASN A 1 90 ? -5.723 14.213 9.563 1.00 87.81 90 ASN A N 1
ATOM 734 C CA . ASN A 1 90 ? -5.693 13.970 8.126 1.00 87.81 90 ASN A CA 1
ATOM 735 C C . ASN A 1 90 ? -4.644 12.907 7.756 1.00 87.81 90 ASN A C 1
ATOM 737 O O . ASN A 1 90 ? -3.460 12.995 8.086 1.00 87.81 90 ASN A O 1
ATOM 741 N N . VAL A 1 91 ? -5.115 11.870 7.060 1.00 88.94 91 VAL A N 1
ATOM 742 C CA . VAL A 1 91 ? -4.326 10.692 6.672 1.00 88.94 91 VAL A CA 1
ATOM 743 C C . VAL A 1 91 ? -3.295 11.029 5.609 1.00 88.94 91 VAL A C 1
ATOM 745 O O . VAL A 1 91 ? -2.165 10.549 5.673 1.00 88.94 91 VAL A O 1
ATOM 748 N N . GLU A 1 92 ? -3.685 11.832 4.622 1.00 90.06 92 GLU A N 1
ATOM 749 C CA . GLU A 1 92 ? -2.836 12.118 3.470 1.00 90.06 92 GLU A CA 1
ATOM 750 C C . GLU A 1 92 ? -1.706 13.065 3.871 1.00 90.06 92 GLU A C 1
ATOM 752 O O . GLU A 1 92 ? -0.545 12.764 3.600 1.00 90.06 92 GLU A O 1
ATOM 757 N N . THR A 1 93 ? -1.990 14.091 4.681 1.00 91.00 93 THR A N 1
ATOM 758 C CA . THR A 1 93 ? -0.933 14.960 5.229 1.00 91.00 93 THR A CA 1
ATOM 759 C C . THR A 1 93 ? 0.027 14.182 6.131 1.00 91.00 93 THR A C 1
ATOM 761 O O . THR A 1 93 ? 1.242 14.397 6.091 1.00 91.00 93 THR A O 1
ATOM 764 N N . PHE A 1 94 ? -0.474 13.218 6.913 1.00 90.94 94 PHE A N 1
ATOM 765 C CA . PHE A 1 94 ? 0.372 12.345 7.724 1.00 90.94 94 PHE A CA 1
ATOM 766 C C . PHE A 1 94 ? 1.275 11.447 6.866 1.00 90.94 94 PHE A C 1
ATOM 768 O O . PHE A 1 94 ? 2.446 11.266 7.202 1.00 90.94 94 PHE A O 1
ATOM 775 N N . ILE A 1 95 ? 0.769 10.890 5.762 1.00 92.44 95 ILE A N 1
ATOM 776 C CA . ILE A 1 95 ? 1.542 10.043 4.838 1.00 92.44 95 ILE A CA 1
ATOM 777 C C . ILE A 1 95 ? 2.605 10.849 4.089 1.00 92.44 95 ILE A C 1
ATOM 779 O O . ILE A 1 95 ? 3.734 10.375 3.920 1.00 92.44 95 ILE A O 1
ATOM 783 N N . GLU A 1 96 ? 2.259 12.056 3.654 1.00 91.56 96 GLU A N 1
ATOM 784 C CA . GLU A 1 96 ? 3.158 12.945 2.924 1.00 91.56 96 GLU A CA 1
ATOM 785 C C . GLU A 1 96 ? 4.338 13.369 3.800 1.00 91.56 96 GLU A C 1
ATOM 787 O O . GLU A 1 96 ? 5.493 13.115 3.437 1.00 91.56 96 GLU A O 1
ATOM 792 N N . THR A 1 97 ? 4.042 13.902 4.990 1.00 92.19 97 THR A N 1
ATOM 793 C CA . THR A 1 97 ? 5.035 14.433 5.941 1.00 92.19 97 THR A CA 1
ATOM 794 C C . THR A 1 97 ? 5.864 13.355 6.641 1.00 92.19 97 THR A C 1
ATOM 796 O O . THR A 1 97 ? 6.969 13.625 7.114 1.00 92.19 97 THR A O 1
ATOM 799 N N . SER A 1 98 ? 5.365 12.119 6.730 1.00 91.00 98 SER A N 1
ATOM 800 C CA . SER A 1 98 ? 6.042 11.053 7.471 1.00 91.00 98 SER A CA 1
ATOM 801 C C . SER A 1 98 ? 7.053 10.268 6.635 1.00 91.00 98 SER A C 1
ATOM 803 O O . SER A 1 98 ? 6.906 10.031 5.432 1.00 91.00 98 SER A O 1
ATOM 805 N N . THR A 1 99 ? 8.085 9.778 7.320 1.00 92.12 99 THR A N 1
ATOM 806 C CA . THR A 1 99 ? 9.047 8.818 6.771 1.00 92.12 99 THR A CA 1
ATOM 807 C C . THR A 1 99 ? 8.475 7.397 6.775 1.00 92.12 99 THR A C 1
ATOM 809 O O . THR A 1 99 ? 7.575 7.070 7.553 1.00 92.12 99 THR A O 1
ATOM 812 N N . ALA A 1 100 ? 9.035 6.510 5.942 1.00 90.62 100 ALA A N 1
ATOM 813 C CA . ALA A 1 100 ? 8.617 5.105 5.873 1.00 90.62 100 ALA A CA 1
ATOM 814 C C . ALA A 1 100 ? 8.674 4.403 7.244 1.00 90.62 100 ALA A C 1
ATOM 816 O O . ALA A 1 100 ? 7.744 3.689 7.617 1.00 90.62 100 ALA A O 1
ATOM 817 N N . GLN A 1 101 ? 9.728 4.661 8.026 1.00 91.62 101 GLN A N 1
ATOM 818 C CA . GLN A 1 101 ? 9.897 4.095 9.368 1.00 91.62 101 GLN A CA 1
ATOM 819 C C . GLN A 1 101 ? 8.821 4.585 10.342 1.00 91.62 101 GLN A C 1
ATOM 821 O O . GLN A 1 101 ? 8.271 3.787 11.098 1.00 91.62 101 GLN A O 1
ATOM 826 N N . LYS A 1 102 ? 8.481 5.882 10.309 1.00 92.19 102 LYS A N 1
ATOM 827 C CA . LYS A 1 102 ? 7.434 6.456 11.165 1.00 92.19 102 LYS A CA 1
ATOM 828 C C . LYS A 1 102 ? 6.065 5.848 10.851 1.00 92.19 102 LYS A C 1
ATOM 830 O O . LYS A 1 102 ? 5.345 5.471 11.774 1.00 92.19 102 LYS A O 1
ATOM 835 N N . LEU A 1 103 ? 5.744 5.679 9.566 1.00 93.06 103 LEU A N 1
ATOM 836 C CA . LEU A 1 103 ? 4.516 5.008 9.125 1.00 93.06 103 LEU A CA 1
ATOM 837 C C . LEU A 1 103 ? 4.477 3.544 9.578 1.00 93.06 103 LEU A C 1
ATOM 839 O O . LEU A 1 103 ? 3.476 3.091 10.128 1.00 93.06 103 LEU A O 1
ATOM 843 N N . GLN A 1 104 ? 5.578 2.811 9.411 1.00 93.00 104 GLN A N 1
ATOM 844 C CA . GLN A 1 104 ? 5.660 1.419 9.847 1.00 93.00 104 GLN A CA 1
ATOM 845 C C . GLN A 1 104 ? 5.506 1.290 11.367 1.00 93.00 104 GLN A C 1
ATOM 847 O O . GLN A 1 104 ? 4.735 0.453 11.836 1.00 93.00 104 GLN A O 1
ATOM 852 N N . ARG A 1 105 ? 6.170 2.160 12.138 1.00 93.44 105 ARG A N 1
ATOM 853 C CA . ARG A 1 105 ? 6.050 2.205 13.598 1.00 93.44 105 ARG A CA 1
ATOM 854 C C . ARG A 1 105 ?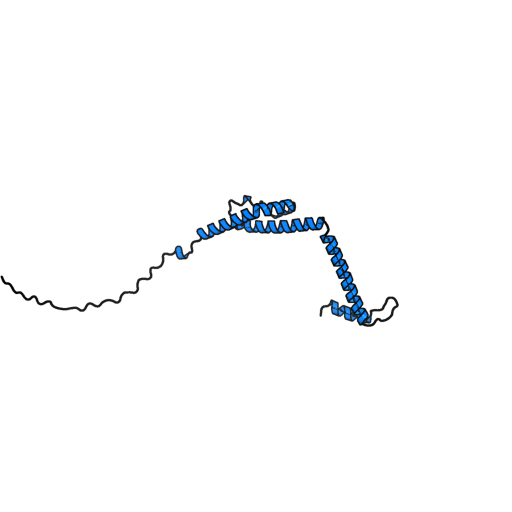 4.606 2.462 14.024 1.00 93.44 105 ARG A C 1
ATOM 856 O O . ARG A 1 105 ? 4.087 1.717 14.853 1.00 93.44 105 ARG A O 1
ATOM 863 N N . TYR A 1 106 ? 3.940 3.438 13.408 1.00 93.12 106 TYR A N 1
ATOM 864 C CA . TYR A 1 106 ? 2.522 3.714 13.648 1.00 93.12 106 TYR A CA 1
ATOM 865 C C . TYR A 1 106 ? 1.656 2.467 13.423 1.00 93.12 106 TYR A C 1
ATOM 867 O O . TYR A 1 106 ? 0.885 2.093 14.305 1.00 93.12 106 TYR A O 1
ATOM 875 N N . VAL A 1 107 ? 1.828 1.778 12.289 1.00 93.12 107 VAL A N 1
ATOM 876 C CA . VAL A 1 107 ? 1.080 0.549 11.977 1.00 93.12 107 VAL A CA 1
ATOM 877 C C . VAL A 1 107 ? 1.331 -0.529 13.034 1.00 93.12 107 VAL A C 1
ATOM 879 O O . VAL A 1 107 ? 0.381 -1.122 13.542 1.00 93.12 107 VAL A O 1
ATOM 882 N N . THR A 1 108 ? 2.587 -0.769 13.418 1.00 92.88 108 THR A N 1
ATOM 883 C CA . THR A 1 108 ? 2.913 -1.799 14.419 1.00 92.88 108 THR A CA 1
ATOM 884 C C . THR A 1 108 ? 2.352 -1.486 15.804 1.00 92.88 108 THR A C 1
ATOM 886 O O . THR A 1 108 ? 1.816 -2.379 16.454 1.00 92.88 108 THR A O 1
ATOM 889 N N . MET A 1 109 ? 2.418 -0.226 16.242 1.00 92.44 109 MET A N 1
ATOM 890 C CA . MET A 1 109 ? 1.976 0.173 17.579 1.00 92.44 109 MET A CA 1
ATOM 891 C C . MET A 1 109 ? 0.449 0.251 17.681 1.00 92.44 109 MET A C 1
ATOM 893 O O . MET A 1 109 ? -0.125 -0.210 18.665 1.00 92.44 109 MET A O 1
ATOM 897 N N . ASN A 1 110 ? -0.220 0.797 16.660 1.00 92.00 110 ASN A N 1
ATOM 898 C CA . ASN A 1 110 ? -1.642 1.132 16.748 1.00 92.00 110 ASN A CA 1
ATOM 899 C C . ASN A 1 110 ? -2.575 0.080 16.144 1.00 92.00 110 ASN A C 1
ATOM 901 O O . ASN A 1 110 ? -3.737 0.028 16.536 1.00 92.00 110 ASN A O 1
ATOM 905 N N . SER A 1 111 ? -2.103 -0.799 15.252 1.00 92.50 111 SER A N 1
ATOM 906 C CA . SER A 1 111 ? -2.962 -1.809 14.601 1.00 92.50 111 SER A CA 1
ATOM 907 C C . SER A 1 111 ? -3.773 -2.642 15.597 1.00 92.50 111 SER A C 1
ATOM 909 O O . SER A 1 111 ? -4.990 -2.754 15.469 1.00 92.50 111 SER A O 1
ATOM 911 N N . LYS A 1 112 ? -3.125 -3.182 16.637 1.00 93.38 112 LYS A N 1
ATOM 912 C CA . LYS A 1 112 ? -3.792 -4.004 17.657 1.00 93.38 112 LYS A CA 1
ATOM 913 C C . LYS A 1 112 ? -4.815 -3.205 18.468 1.00 93.38 112 LYS A C 1
ATOM 915 O O . LYS A 1 112 ? -5.866 -3.745 18.809 1.00 93.38 112 LYS A O 1
ATOM 920 N N . ALA A 1 113 ? -4.515 -1.945 18.782 1.00 92.12 113 ALA A N 1
ATOM 921 C CA . ALA A 1 113 ? -5.424 -1.066 19.513 1.00 92.12 113 ALA A CA 1
ATOM 922 C C . ALA A 1 113 ? -6.660 -0.721 18.669 1.00 92.12 113 ALA A C 1
ATOM 924 O O . ALA A 1 113 ? -7.783 -0.877 19.145 1.00 92.12 113 ALA A O 1
ATOM 925 N N . ILE A 1 114 ? -6.458 -0.372 17.396 1.00 93.25 114 ILE A N 1
ATOM 926 C CA . ILE A 1 114 ? -7.529 -0.070 16.439 1.00 93.25 114 ILE A CA 1
ATOM 927 C C . ILE A 1 114 ? -8.436 -1.288 16.243 1.00 93.25 114 ILE A C 1
ATOM 929 O O . ILE A 1 114 ? -9.648 -1.178 16.410 1.00 93.25 114 ILE A O 1
ATOM 933 N N . CYS A 1 115 ? -7.877 -2.475 15.986 1.00 92.69 115 CYS A N 1
ATOM 934 C CA . CYS A 1 115 ? -8.679 -3.693 15.831 1.00 92.69 115 CYS A CA 1
ATOM 935 C C . CYS A 1 115 ? -9.493 -4.020 17.093 1.00 92.69 115 CYS A C 1
ATOM 937 O O . CYS A 1 115 ? -10.657 -4.404 16.996 1.00 92.69 115 CYS A O 1
ATOM 939 N N . LYS A 1 116 ? -8.911 -3.835 18.288 1.00 93.62 116 LYS A N 1
ATOM 940 C CA . LYS A 1 116 ? -9.643 -3.999 19.553 1.00 93.62 116 LYS A CA 1
ATOM 941 C C . LYS A 1 116 ? -10.771 -2.979 19.696 1.00 93.62 116 LYS A C 1
ATOM 943 O O . LYS A 1 116 ? -11.842 -3.352 20.165 1.00 93.62 116 LYS A O 1
ATOM 948 N N . SER A 1 117 ? -10.541 -1.725 19.312 1.00 92.75 117 SER A N 1
ATOM 949 C CA . SER A 1 117 ? -11.568 -0.680 19.334 1.00 92.75 117 SER A CA 1
ATOM 950 C C . SER A 1 117 ? -12.746 -1.046 18.432 1.00 92.75 117 SER A C 1
ATOM 952 O O . SER A 1 117 ? -13.886 -1.041 18.889 1.00 92.75 117 SER A O 1
ATOM 954 N N . VAL A 1 118 ? -12.466 -1.477 17.199 1.00 93.12 118 VAL A N 1
ATOM 955 C CA . VAL A 1 118 ? -13.484 -1.913 16.231 1.00 93.12 118 VAL A CA 1
ATOM 956 C C . VAL A 1 118 ? -14.281 -3.104 16.755 1.00 93.12 118 VAL A C 1
ATOM 958 O O . VAL A 1 118 ? -15.506 -3.051 16.796 1.00 93.12 118 VAL A O 1
ATOM 961 N N . ALA A 1 119 ? -13.612 -4.153 17.242 1.00 92.81 119 ALA A N 1
ATOM 962 C CA . ALA A 1 119 ? -14.295 -5.325 17.795 1.00 92.81 119 ALA A CA 1
ATOM 963 C C . ALA A 1 119 ? -15.204 -4.951 18.978 1.00 92.81 119 ALA A C 1
ATOM 965 O O . ALA A 1 119 ? -16.324 -5.439 19.111 1.00 92.81 119 ALA A O 1
ATOM 966 N N . ARG A 1 120 ? -14.737 -4.034 19.829 1.00 91.88 120 ARG A N 1
ATOM 967 C CA . ARG A 1 120 ? -15.497 -3.523 20.969 1.00 91.88 120 ARG A CA 1
ATOM 968 C C . ARG A 1 120 ? -16.653 -2.600 20.570 1.00 91.88 120 ARG A C 1
ATOM 970 O O . ARG A 1 120 ? -17.622 -2.515 21.324 1.00 91.88 120 ARG A O 1
ATOM 977 N N . ALA A 1 121 ? -16.538 -1.863 19.469 1.00 89.62 121 ALA A N 1
ATOM 978 C CA . ALA A 1 121 ? -17.622 -1.062 18.906 1.00 89.62 121 ALA A CA 1
ATOM 979 C C . ALA A 1 121 ? -18.695 -1.972 18.298 1.00 89.62 121 ALA A C 1
ATOM 981 O O . ALA A 1 121 ? -19.874 -1.811 18.595 1.00 89.62 121 ALA A O 1
ATOM 982 N N . GLN A 1 122 ? -18.279 -2.992 17.546 1.00 90.25 122 GLN A N 1
ATOM 983 C CA . GLN A 1 122 ? -19.173 -3.992 16.970 1.00 90.25 122 GLN A CA 1
ATOM 984 C C . GLN A 1 122 ? -19.927 -4.774 18.052 1.00 90.25 122 GLN A C 1
ATOM 986 O O . GLN A 1 122 ? -21.144 -4.895 17.974 1.00 90.25 122 GLN A O 1
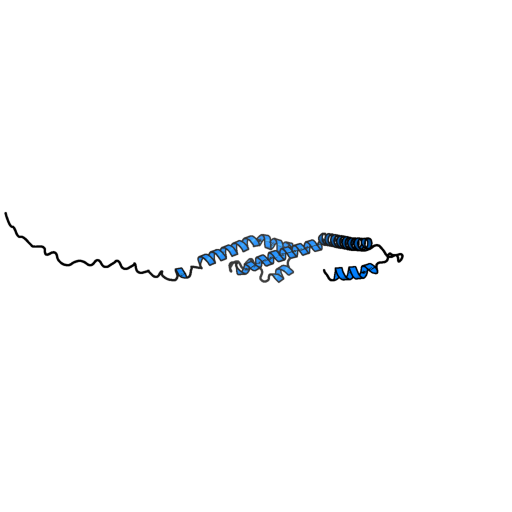ATOM 991 N N . ALA A 1 123 ? -19.236 -5.239 19.098 1.00 90.06 123 ALA A N 1
ATOM 992 C CA . ALA A 1 123 ? -19.876 -5.935 20.214 1.00 90.06 123 ALA A CA 1
ATOM 993 C C . ALA A 1 123 ? -20.935 -5.064 20.913 1.00 90.06 123 ALA A C 1
ATOM 995 O O . ALA A 1 123 ? -22.025 -5.546 21.212 1.00 90.06 123 ALA A O 1
ATOM 996 N N . ALA A 1 124 ? -20.641 -3.775 21.125 1.00 87.56 124 ALA A N 1
ATOM 997 C CA . ALA A 1 124 ? -21.607 -2.835 21.690 1.00 87.56 124 ALA A CA 1
ATOM 998 C C . ALA A 1 124 ? -22.802 -2.623 20.747 1.00 87.56 124 ALA A C 1
ATOM 1000 O O . ALA A 1 124 ? -23.947 -2.686 21.186 1.00 87.56 124 ALA A O 1
ATOM 1001 N N . ALA A 1 125 ? -22.558 -2.449 19.446 1.00 86.50 125 ALA A N 1
ATOM 1002 C CA . ALA A 1 125 ? -23.623 -2.321 18.456 1.00 86.50 125 ALA A CA 1
ATOM 1003 C C . ALA A 1 125 ? -24.550 -3.546 18.472 1.00 86.50 125 ALA A C 1
ATOM 1005 O O . ALA A 1 125 ? -25.764 -3.384 18.544 1.00 86.50 125 ALA A O 1
ATOM 1006 N N . THR A 1 126 ? -24.010 -4.768 18.499 1.00 84.88 126 THR A N 1
ATOM 1007 C CA . THR A 1 126 ? -24.817 -5.995 18.580 1.00 84.88 126 THR A CA 1
ATOM 1008 C C . THR A 1 126 ? -25.607 -6.087 19.887 1.00 84.88 126 THR A C 1
ATOM 1010 O O . THR A 1 126 ? -26.773 -6.461 19.856 1.00 84.88 126 THR A O 1
ATOM 1013 N N . GLN A 1 127 ? -25.024 -5.704 21.028 1.00 83.00 127 GLN A N 1
ATOM 1014 C CA . GLN A 1 127 ? -25.737 -5.692 22.315 1.00 83.00 127 GLN A CA 1
ATOM 1015 C C . GLN A 1 127 ? -26.909 -4.701 22.337 1.00 83.00 127 GLN A C 1
ATOM 1017 O O . GLN A 1 127 ? -27.955 -4.991 22.919 1.00 83.00 127 GLN A O 1
ATOM 1022 N N . HIS A 1 128 ? -26.747 -3.538 21.704 1.00 70.94 128 HIS A N 1
ATOM 1023 C CA . HIS A 1 128 ? -27.782 -2.504 21.643 1.00 70.94 128 HIS A CA 1
ATOM 1024 C C . HIS A 1 128 ? -28.779 -2.705 20.492 1.00 70.94 128 HIS A C 1
ATOM 1026 O O . HIS A 1 128 ? -29.859 -2.118 20.513 1.00 70.94 128 HIS A O 1
ATOM 1032 N N . THR A 1 129 ? -28.472 -3.572 19.526 1.00 75.50 129 THR A N 1
ATOM 1033 C CA . THR A 1 129 ? -29.383 -3.926 18.434 1.00 75.50 129 THR A CA 1
ATOM 1034 C C . THR A 1 129 ? -30.220 -5.132 18.847 1.00 75.50 129 THR A C 1
ATOM 1036 O O . THR A 1 129 ? -29.841 -6.284 18.646 1.00 75.50 129 THR A O 1
ATOM 1039 N N . ARG A 1 130 ? -31.385 -4.882 19.446 1.00 68.69 130 ARG A N 1
ATOM 1040 C CA . ARG A 1 130 ? -32.396 -5.929 19.653 1.00 68.69 130 ARG A CA 1
ATOM 1041 C C . ARG A 1 130 ? -33.191 -6.122 18.364 1.00 68.69 130 ARG A C 1
ATOM 1043 O O . ARG A 1 130 ? -33.558 -5.136 17.730 1.00 68.69 130 ARG A O 1
ATOM 1050 N N . SER A 1 131 ? -33.487 -7.375 18.005 1.00 74.31 131 SER A N 1
ATOM 1051 C CA . SER A 1 131 ? -34.426 -7.687 16.917 1.00 74.31 131 SER A CA 1
ATOM 1052 C C . SER A 1 131 ? -35.724 -6.910 17.119 1.00 74.31 131 SER A C 1
ATOM 1054 O O . SER A 1 131 ? -36.243 -6.890 18.237 1.00 74.31 131 SER A O 1
ATOM 1056 N N . ILE A 1 132 ? -36.260 -6.302 16.056 1.00 73.50 132 ILE A N 1
ATOM 1057 C CA . ILE A 1 132 ? -37.511 -5.533 16.122 1.00 73.50 132 ILE A CA 1
ATOM 1058 C C . ILE A 1 132 ? -38.668 -6.388 16.663 1.00 73.50 132 ILE A C 1
ATOM 1060 O O . ILE A 1 132 ? -39.550 -5.885 17.346 1.00 73.50 132 ILE A O 1
ATOM 1064 N N . VAL A 1 133 ? -38.604 -7.706 16.455 1.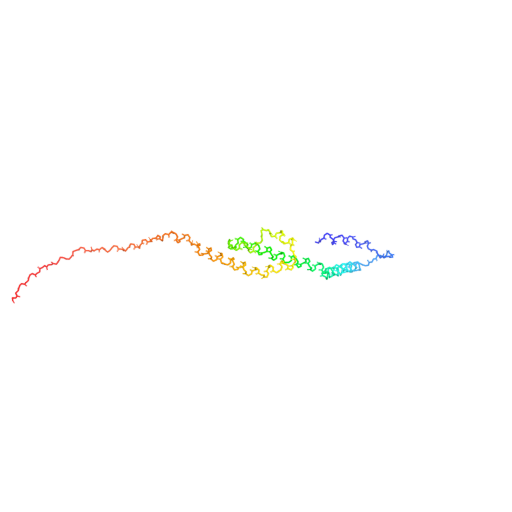00 71.75 133 VAL A N 1
ATOM 1065 C CA . VAL A 1 133 ? -39.581 -8.681 16.957 1.00 71.75 133 VAL A CA 1
ATOM 1066 C C . VAL A 1 133 ? -39.659 -8.674 18.486 1.00 71.75 133 VAL A C 1
ATOM 1068 O O . VAL A 1 133 ? -40.741 -8.837 19.029 1.00 71.75 133 VAL A O 1
ATOM 1071 N N . ASN A 1 134 ? -38.557 -8.391 19.190 1.00 68.25 134 ASN A N 1
ATOM 1072 C CA . ASN A 1 134 ? -38.549 -8.289 20.656 1.00 68.25 134 ASN A CA 1
ATOM 1073 C C . ASN A 1 134 ? -39.211 -7.002 21.180 1.00 68.25 134 ASN A C 1
ATOM 1075 O O . ASN A 1 134 ? -39.415 -6.873 22.386 1.00 68.25 134 ASN A O 1
ATOM 1079 N N . TRP A 1 135 ? -39.503 -6.036 20.305 1.00 71.62 135 TRP A N 1
ATOM 1080 C CA . TRP A 1 135 ? -40.239 -4.819 20.656 1.00 71.62 135 TRP A CA 1
ATOM 1081 C C . TRP A 1 135 ? -41.750 -5.012 20.542 1.00 71.62 135 TRP A C 1
ATOM 1083 O O . TRP A 1 135 ? -42.513 -4.301 21.195 1.00 71.62 135 TRP A O 1
ATOM 1093 N N . PHE A 1 136 ? -42.186 -5.989 19.748 1.00 76.38 136 PHE A N 1
ATOM 1094 C CA . PHE A 1 136 ? -43.584 -6.370 19.651 1.00 76.38 136 PHE A CA 1
ATOM 1095 C C . PHE A 1 136 ? -43.881 -7.441 20.700 1.00 76.38 136 PHE A C 1
ATOM 1097 O O . PHE A 1 136 ? -43.161 -8.430 20.826 1.00 76.38 136 PHE A O 1
ATOM 1104 N N . ARG A 1 137 ? -44.948 -7.254 21.487 1.00 71.50 137 ARG A N 1
ATOM 1105 C CA . ARG A 1 137 ? -45.425 -8.332 22.361 1.00 71.50 137 ARG A CA 1
ATOM 1106 C C . ARG A 1 137 ? -45.817 -9.517 21.472 1.00 71.50 137 ARG A C 1
ATOM 1108 O O . ARG A 1 137 ? -46.483 -9.279 20.462 1.00 71.50 137 ARG A O 1
ATOM 1115 N N . PRO A 1 138 ? -45.444 -10.762 21.820 1.00 70.56 138 PRO A N 1
ATOM 1116 C CA . PRO A 1 138 ? -45.955 -11.917 21.103 1.00 70.56 138 PRO A CA 1
ATOM 1117 C C . PRO A 1 138 ? -47.481 -11.849 21.151 1.00 70.56 138 PRO A C 1
ATOM 1119 O O . PRO A 1 138 ? -48.065 -11.760 22.235 1.00 70.56 138 PRO A O 1
ATOM 1122 N N . VAL A 1 139 ? -48.117 -11.822 19.978 1.00 69.25 139 VAL A N 1
ATOM 1123 C CA . VAL A 1 139 ? -49.565 -11.991 19.875 1.00 69.25 139 VAL A CA 1
ATOM 1124 C C . VAL A 1 139 ? -49.844 -13.353 20.493 1.00 69.25 139 VAL A C 1
ATOM 1126 O O . VAL A 1 139 ? -49.355 -14.371 20.002 1.00 69.25 139 VAL A O 1
ATOM 1129 N N . GLN A 1 140 ? -50.529 -13.366 21.636 1.00 63.47 140 GLN A N 1
ATOM 1130 C CA . GLN A 1 140 ? -50.999 -14.609 22.222 1.00 63.47 140 GLN A CA 1
ATOM 1131 C C . GLN A 1 140 ? -51.966 -15.209 21.210 1.00 63.47 140 GLN A C 1
ATOM 1133 O O . GLN A 1 140 ? -53.085 -14.725 21.058 1.00 63.47 140 GLN A O 1
ATOM 1138 N N . ASN A 1 141 ? -51.516 -16.230 20.484 1.00 61.28 141 ASN A N 1
ATOM 1139 C CA . ASN A 1 141 ? -52.430 -17.084 19.751 1.00 61.28 141 ASN A CA 1
ATOM 1140 C C . ASN A 1 141 ? -53.408 -17.619 20.796 1.00 61.28 141 ASN A C 1
ATOM 1142 O O . ASN A 1 141 ? -52.975 -18.254 21.763 1.00 61.28 141 ASN A O 1
ATOM 1146 N N . GLN A 1 142 ? -54.693 -17.284 20.657 1.00 59.78 142 GLN A N 1
ATOM 1147 C CA . GLN A 1 142 ? -55.714 -17.862 21.518 1.00 59.78 142 GLN A CA 1
ATOM 1148 C C . GLN A 1 142 ? -55.544 -19.386 21.476 1.00 59.78 142 GLN A C 1
ATOM 1150 O O . GLN A 1 142 ? -55.344 -19.938 20.386 1.00 59.78 142 GLN A O 1
ATOM 1155 N N . PRO A 1 143 ? -55.554 -20.073 22.632 1.00 59.50 143 PRO A N 1
ATOM 1156 C CA . PRO A 1 143 ? -55.556 -21.523 22.623 1.00 59.50 143 PRO A CA 1
ATOM 1157 C C . PRO A 1 143 ? -56.756 -21.986 21.783 1.00 59.50 143 PRO A C 1
ATOM 1159 O O . PRO A 1 143 ? -57.816 -21.359 21.873 1.00 59.50 143 PRO A O 1
ATOM 1162 N N . PRO A 1 144 ? -56.597 -23.026 20.943 1.00 56.78 144 PRO A N 1
ATOM 1163 C CA . PRO A 1 144 ? -57.702 -23.538 20.148 1.00 56.78 144 PRO A CA 1
ATOM 1164 C C . PRO A 1 144 ? -58.864 -23.850 21.090 1.00 56.78 144 PRO A C 1
ATOM 1166 O O . PRO A 1 144 ? -58.662 -24.502 22.116 1.00 56.78 144 PRO A O 1
ATOM 1169 N N . GLU A 1 145 ? -60.044 -23.314 20.774 1.00 56.34 145 GLU A N 1
ATOM 1170 C CA . GLU A 1 145 ? -61.265 -23.520 21.546 1.00 56.34 145 GLU A CA 1
ATOM 1171 C C . GLU A 1 145 ? -61.429 -25.014 21.845 1.00 56.34 145 GLU A C 1
ATOM 1173 O O . GLU A 1 145 ? -61.588 -25.837 20.941 1.00 56.34 145 GLU A O 1
ATOM 1178 N N . SER A 1 146 ? -61.351 -25.379 23.127 1.00 57.00 146 SER A N 1
ATOM 1179 C CA . SER A 1 146 ? -61.708 -26.723 23.570 1.00 57.00 146 SER A CA 1
ATOM 1180 C C . SER A 1 146 ? -63.146 -27.008 23.128 1.00 57.00 146 SER A C 1
ATOM 1182 O O . SER A 1 146 ? -64.021 -26.175 23.387 1.00 57.00 146 SER A O 1
ATOM 1184 N N . PRO A 1 147 ? -63.432 -28.162 22.498 1.00 50.75 147 PRO A N 1
ATOM 1185 C CA . PRO A 1 147 ? -64.777 -28.464 22.038 1.00 50.75 147 PRO A CA 1
ATOM 1186 C C . PRO A 1 147 ? -65.733 -28.491 23.233 1.00 50.75 147 PRO A C 1
ATOM 1188 O O . PRO A 1 147 ? -65.465 -29.123 24.259 1.00 50.75 147 PRO A O 1
ATOM 1191 N N . ALA A 1 148 ? -66.840 -27.763 23.098 1.00 49.31 148 ALA A N 1
ATOM 1192 C CA . ALA A 1 148 ? -67.869 -27.633 24.113 1.00 49.31 148 ALA A CA 1
ATOM 1193 C C . ALA A 1 148 ? -68.396 -29.015 24.534 1.00 49.31 148 ALA A C 1
ATOM 1195 O O . ALA A 1 148 ? -69.054 -29.710 23.761 1.00 49.31 148 ALA A O 1
ATOM 1196 N N . ILE A 1 149 ? -68.133 -29.403 25.784 1.00 53.88 149 ILE A N 1
ATOM 1197 C CA . ILE A 1 149 ? -68.740 -30.587 26.393 1.00 53.88 149 ILE A CA 1
ATOM 1198 C C . ILE A 1 149 ? -70.223 -30.276 26.607 1.00 53.88 149 ILE A C 1
ATOM 1200 O O . ILE A 1 149 ? -70.606 -29.568 27.541 1.00 53.88 149 ILE A O 1
ATOM 1204 N N . THR A 1 150 ? -71.066 -30.805 25.727 1.00 48.59 150 THR A N 1
ATOM 1205 C CA . THR A 1 150 ? -72.520 -30.802 25.875 1.00 48.59 150 THR A CA 1
ATOM 1206 C C . THR A 1 150 ? -72.869 -31.698 27.064 1.00 48.59 150 THR A C 1
ATOM 1208 O O . THR A 1 150 ? -72.670 -32.910 27.019 1.00 48.59 150 THR A O 1
ATOM 1211 N N . ARG A 1 151 ? -73.348 -31.115 28.167 1.00 51.72 151 ARG A N 1
ATOM 1212 C CA . ARG A 1 151 ? -73.867 -31.888 29.305 1.00 51.72 151 ARG A CA 1
ATOM 1213 C C . ARG A 1 151 ? -75.293 -32.346 28.983 1.00 51.72 151 ARG A C 1
ATOM 1215 O O . ARG A 1 151 ? -76.144 -31.477 28.790 1.00 51.72 151 ARG A O 1
ATOM 1222 N N . PRO A 1 152 ? -75.599 -33.653 28.954 1.00 44.72 152 PRO A N 1
ATOM 1223 C CA . PRO A 1 152 ? -76.981 -34.090 28.871 1.00 44.72 152 PRO A CA 1
ATOM 1224 C C . PRO A 1 152 ? -77.688 -33.851 30.210 1.00 44.72 152 PRO A C 1
ATOM 1226 O O . PRO A 1 152 ? -77.213 -34.227 31.283 1.00 44.72 152 PRO A O 1
ATOM 1229 N N . HIS A 1 153 ? -78.834 -33.185 30.113 1.00 45.19 153 HIS A N 1
ATOM 1230 C CA . HIS A 1 153 ? -79.822 -33.017 31.167 1.00 45.19 153 HIS A CA 1
ATOM 1231 C C . HIS A 1 153 ? -80.404 -34.374 31.610 1.00 45.19 153 HIS A C 1
ATOM 1233 O O . HIS A 1 153 ? -80.649 -35.246 30.782 1.00 45.19 153 HIS A O 1
ATOM 1239 N N . ASN A 1 154 ? -80.746 -34.452 32.902 1.00 49.97 154 ASN A N 1
ATOM 1240 C CA . ASN A 1 154 ? -81.704 -35.371 33.536 1.00 49.97 154 ASN A CA 1
ATOM 1241 C C . ASN A 1 154 ? -81.223 -36.780 33.918 1.00 49.97 154 ASN A C 1
ATOM 1243 O O . ASN A 1 154 ? -81.365 -37.731 33.159 1.00 49.97 154 ASN A O 1
ATOM 1247 N N . ILE A 1 155 ? -80.867 -36.940 35.198 1.00 46.53 155 ILE A N 1
ATOM 1248 C CA . ILE A 1 155 ? -81.230 -38.140 35.963 1.00 46.53 155 ILE A CA 1
ATOM 1249 C C . ILE A 1 155 ? -81.844 -37.669 37.287 1.00 46.53 155 ILE A C 1
ATOM 1251 O O . ILE A 1 155 ? -81.174 -37.091 38.142 1.00 46.53 155 ILE A O 1
ATOM 1255 N N . LEU A 1 156 ? -83.157 -37.865 37.409 1.00 49.28 156 LEU A N 1
ATOM 1256 C CA . LEU A 1 156 ? -83.955 -37.607 38.604 1.00 49.28 156 LEU A CA 1
ATOM 1257 C C . LEU A 1 156 ? -83.534 -38.579 39.718 1.00 49.28 156 LEU A C 1
ATOM 1259 O O . LEU A 1 156 ? -83.762 -39.782 39.616 1.00 49.28 156 LEU A O 1
ATOM 1263 N N . LEU A 1 157 ? -82.943 -38.063 40.797 1.00 47.25 157 LEU A N 1
ATOM 1264 C CA . LEU A 1 157 ? -82.690 -38.836 42.014 1.00 47.25 157 LEU A CA 1
ATOM 1265 C C . LEU A 1 157 ? -83.985 -38.943 42.831 1.00 47.25 157 LEU A C 1
ATOM 1267 O O . LEU A 1 157 ? -84.379 -38.013 43.535 1.00 47.25 157 LEU A O 1
ATOM 1271 N N . HIS A 1 158 ? -84.641 -40.099 42.739 1.00 41.62 158 HIS A N 1
ATOM 1272 C CA . HIS A 1 158 ? -85.748 -40.483 43.610 1.00 41.62 158 HIS A CA 1
ATOM 1273 C C . HIS A 1 158 ? -85.244 -40.601 45.061 1.00 41.62 158 HIS A C 1
ATOM 1275 O O . HIS A 1 158 ? -84.451 -41.482 45.388 1.00 41.62 158 HIS A O 1
ATOM 1281 N N . LYS A 1 159 ? -85.710 -39.718 45.954 1.00 47.44 159 LYS A N 1
ATOM 1282 C CA . LYS A 1 159 ? -85.525 -39.875 47.403 1.00 47.44 159 LYS A CA 1
ATOM 1283 C C . LYS A 1 159 ? -86.459 -40.977 47.906 1.00 47.44 159 LYS A C 1
ATOM 1285 O O . LYS A 1 159 ? -87.670 -40.778 47.942 1.00 47.44 159 LYS A O 1
ATOM 1290 N N . ALA A 1 160 ? -85.903 -42.104 48.339 1.00 44.12 160 ALA A N 1
ATOM 1291 C CA . ALA A 1 160 ? -86.618 -43.072 49.163 1.00 44.12 160 ALA A CA 1
ATOM 1292 C C . ALA A 1 160 ? -86.241 -42.855 50.636 1.00 44.12 160 ALA A C 1
ATOM 1294 O O . ALA A 1 160 ? -85.098 -43.045 51.045 1.00 44.12 160 ALA A O 1
ATOM 1295 N N . HIS A 1 161 ? -87.219 -42.415 51.425 1.00 45.25 161 HIS A N 1
ATOM 1296 C CA . HIS A 1 161 ? -87.171 -42.427 52.882 1.00 45.25 161 HIS A CA 1
ATOM 1297 C C . HIS A 1 161 ? -87.120 -43.868 53.407 1.00 45.25 161 HIS A C 1
ATOM 1299 O O . HIS A 1 161 ? -87.929 -44.691 52.992 1.00 45.25 161 HIS A O 1
ATOM 1305 N N . SER A 1 162 ? -86.299 -44.135 54.426 1.00 38.72 162 SER A N 1
ATOM 1306 C CA . SER A 1 162 ? -86.669 -45.104 55.463 1.00 38.72 162 SER A CA 1
ATOM 1307 C C . SER A 1 162 ? -85.967 -44.792 56.785 1.00 38.72 162 SER A C 1
ATOM 1309 O O . SER A 1 162 ? -84.745 -44.820 56.891 1.00 38.72 162 SER A O 1
ATOM 1311 N N . LYS A 1 163 ? -86.783 -44.441 57.783 1.00 43.56 163 LYS A N 1
ATOM 1312 C CA . LYS A 1 163 ? -86.438 -44.368 59.208 1.00 43.56 163 LYS A CA 1
ATOM 1313 C C . LYS A 1 163 ? -86.320 -45.776 59.789 1.00 43.56 163 LYS A C 1
ATOM 1315 O O . LYS A 1 163 ? -87.127 -46.624 59.413 1.00 43.56 163 LYS A O 1
ATOM 1320 N N . LYS A 1 164 ? -85.479 -45.913 60.824 1.00 42.34 164 LYS A N 1
ATOM 1321 C CA . LYS A 1 164 ? -85.604 -46.730 62.065 1.00 42.34 164 LYS A CA 1
ATOM 1322 C C . LYS A 1 164 ? -84.192 -47.167 62.493 1.00 42.34 164 LYS A C 1
ATOM 1324 O O . LYS A 1 164 ? -83.379 -47.433 61.622 1.00 42.34 164 LYS A O 1
ATOM 1329 N N . LYS A 1 165 ? -83.844 -47.313 63.765 1.00 38.16 165 LYS A N 1
ATOM 1330 C CA 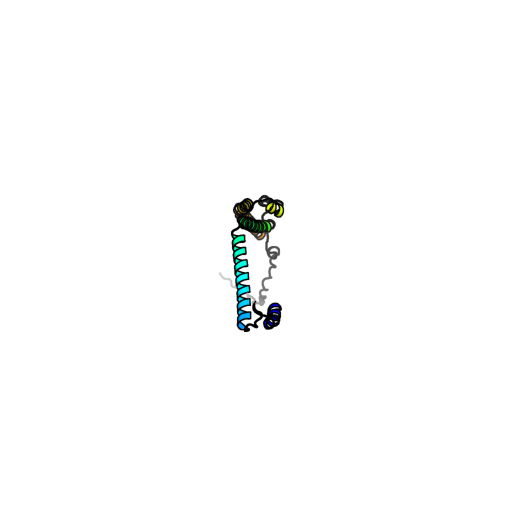. LYS A 1 165 ? -84.382 -46.879 65.058 1.00 38.16 165 LYS A CA 1
ATOM 1331 C C . LYS A 1 165 ? -83.231 -47.082 66.043 1.00 38.16 165 LYS A C 1
ATOM 1333 O O . LYS A 1 165 ? -82.446 -48.021 65.787 1.00 38.16 165 LYS A O 1
#